Protein AF-A0A843JFP3-F1 (afdb_monomer)

Foldseek 3Di:
DDDDDPCCVVDDQQDWDADPPPGIWGQHDQPPNDTDTDGPDD

Solvent-accessible surface area (backbone atoms only — not comparable to full-atom values): 2812 Å² total; per-residue (Å²): 140,87,87,80,64,78,72,61,74,78,63,49,77,69,42,74,46,73,48,87,98,70,33,38,29,29,34,67,45,78,56,96,96,39,80,42,64,46,77,71,56,118

Mean predicted aligned error: 2.91 Å

Sequence (42 aa):
EGLCEIDCKELKVGDIVQFERFGFARLDEIKDDELIFYYAHK

pLDDT: mean 93.33, std 8.11, range [54.25, 98.06]

Radius of gyration: 9.6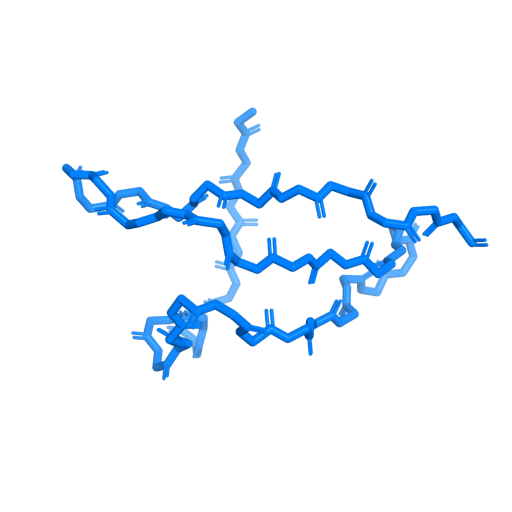5 Å; Cα contacts (8 Å, |Δi|>4): 57; chains: 1; bounding box: 23×19×21 Å

Structure (mmCIF, N/CA/C/O backbone):
data_AF-A0A843JFP3-F1
#
_entry.id   AF-A0A843JFP3-F1
#
loop_
_atom_site.group_PDB
_atom_site.id
_atom_site.type_symbol
_atom_site.label_atom_id
_atom_site.label_alt_id
_atom_site.label_comp_id
_atom_site.label_asym_id
_atom_site.label_entity_id
_atom_site.label_seq_id
_atom_site.pdbx_PDB_ins_code
_atom_site.Cartn_x
_atom_site.Cartn_y
_atom_site.Cartn_z
_atom_site.occupancy
_atom_site.B_iso_or_equiv
_atom_site.auth_seq_id
_atom_site.auth_comp_id
_atom_site.auth_asym_id
_atom_site.auth_atom_id
_atom_site.pdbx_PDB_model_num
ATOM 1 N N . GLU A 1 1 ? 2.939 8.812 5.139 1.00 87.00 1 GLU A N 1
ATOM 2 C CA . GLU A 1 1 ? 1.494 8.946 4.865 1.00 87.00 1 GLU A CA 1
ATOM 3 C C . GLU A 1 1 ? 1.303 9.681 3.549 1.00 87.00 1 GLU A C 1
ATOM 5 O O . GLU A 1 1 ? 2.105 10.559 3.233 1.00 87.00 1 GLU A O 1
ATOM 10 N N . GLY A 1 2 ? 0.323 9.268 2.751 1.00 92.81 2 GLY A N 1
ATOM 11 C CA . GLY A 1 2 ? 0.075 9.789 1.409 1.00 92.81 2 GLY A CA 1
ATOM 12 C C . GLY A 1 2 ? -1.264 9.293 0.870 1.00 92.81 2 GLY A C 1
ATOM 13 O O . GLY A 1 2 ? -1.943 8.512 1.529 1.00 92.81 2 GLY A O 1
ATOM 14 N N . LEU A 1 3 ? -1.637 9.752 -0.323 1.00 94.75 3 LEU A N 1
ATOM 15 C CA . LEU A 1 3 ? -2.841 9.304 -1.022 1.00 94.75 3 LEU A C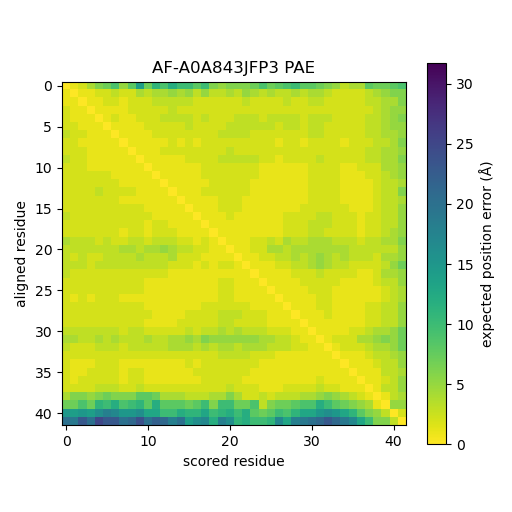A 1
ATOM 16 C C . LEU A 1 3 ? -2.446 8.423 -2.207 1.00 94.75 3 LEU A C 1
ATOM 18 O O . LEU A 1 3 ? -1.431 8.673 -2.859 1.00 94.75 3 LEU A O 1
ATOM 22 N N . CYS A 1 4 ? -3.263 7.415 -2.486 1.00 95.19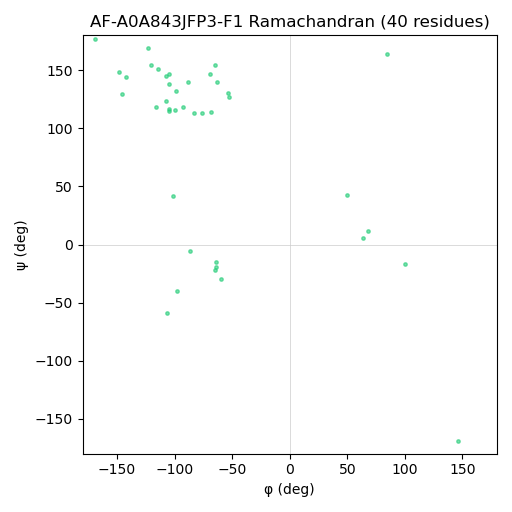 4 CYS A N 1
ATOM 23 C CA . CYS A 1 4 ? -3.167 6.572 -3.672 1.00 95.19 4 CYS A CA 1
ATOM 24 C C . CYS A 1 4 ? -4.490 6.616 -4.449 1.00 95.19 4 CYS A C 1
ATOM 26 O O . CYS A 1 4 ? -5.481 7.185 -3.983 1.00 95.19 4 CYS A O 1
ATOM 28 N N . GLU A 1 5 ? -4.489 6.075 -5.662 1.00 95.69 5 GLU A N 1
ATOM 29 C CA . GLU A 1 5 ? -5.683 6.024 -6.506 1.00 95.69 5 GLU A CA 1
ATOM 30 C C . GLU A 1 5 ? -6.769 5.134 -5.890 1.00 95.69 5 GLU A C 1
ATOM 32 O O . GLU A 1 5 ? -6.482 4.214 -5.126 1.00 95.69 5 GLU A O 1
ATOM 37 N N . ILE A 1 6 ? -8.033 5.387 -6.241 1.00 96.75 6 ILE A N 1
ATOM 38 C CA . ILE A 1 6 ? -9.175 4.643 -5.686 1.00 96.75 6 ILE A CA 1
ATOM 39 C C . ILE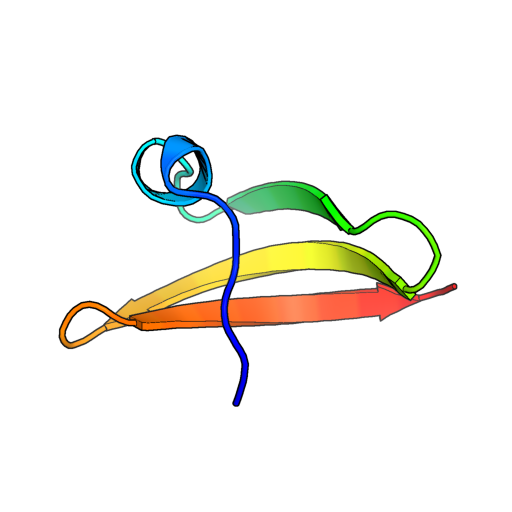 A 1 6 ? -9.098 3.137 -5.967 1.00 96.75 6 ILE A C 1
ATOM 41 O O . ILE A 1 6 ? -9.530 2.342 -5.136 1.00 96.75 6 ILE A O 1
ATOM 45 N N . ASP A 1 7 ? -8.480 2.753 -7.083 1.00 96.62 7 ASP A N 1
ATOM 46 C CA . ASP A 1 7 ? -8.296 1.359 -7.492 1.00 96.62 7 ASP A CA 1
ATOM 47 C C . ASP A 1 7 ? -7.403 0.576 -6.514 1.00 96.62 7 ASP A C 1
ATOM 49 O O . ASP A 1 7 ? -7.488 -0.649 -6.437 1.00 96.62 7 ASP A O 1
ATOM 53 N N . CYS A 1 8 ? -6.607 1.265 -5.681 1.00 96.25 8 CYS A N 1
ATOM 54 C CA . CYS A 1 8 ? -5.821 0.626 -4.624 1.00 96.25 8 CYS A CA 1
ATOM 55 C C . CYS A 1 8 ? -6.693 -0.055 -3.552 1.00 96.25 8 CYS A C 1
ATOM 57 O O . CYS A 1 8 ? -6.183 -0.890 -2.808 1.00 96.25 8 CYS A O 1
ATOM 59 N N . LYS A 1 9 ? -8.001 0.241 -3.487 1.00 96.00 9 LYS A N 1
ATOM 60 C CA . LYS A 1 9 ? -8.957 -0.452 -2.603 1.00 96.00 9 LYS A CA 1
ATOM 61 C C . LYS A 1 9 ? -9.154 -1.929 -2.945 1.00 96.00 9 LYS A C 1
ATOM 63 O O . LYS A 1 9 ? -9.562 -2.695 -2.078 1.00 96.00 9 LYS A O 1
ATOM 68 N N . GLU A 1 10 ? -8.860 -2.327 -4.180 1.00 97.06 10 GLU A N 1
ATOM 69 C CA . GLU A 1 10 ? -9.001 -3.714 -4.635 1.00 97.06 10 GLU A CA 1
ATOM 70 C C . GLU A 1 10 ? -7.751 -4.568 -4.348 1.00 97.06 10 GLU A C 1
ATOM 72 O O . GLU A 1 10 ? -7.761 -5.782 -4.576 1.00 97.06 10 GLU A O 1
ATOM 77 N N . LEU A 1 11 ? -6.676 -3.949 -3.842 1.00 97.19 11 LEU A N 1
ATOM 78 C CA . LEU A 1 11 ? -5.437 -4.637 -3.490 1.00 97.19 11 LEU A CA 1
ATOM 79 C C . LEU A 1 11 ? -5.622 -5.536 -2.269 1.00 97.19 11 LEU A C 1
ATOM 81 O O . LEU A 1 11 ? -6.349 -5.230 -1.322 1.00 97.19 11 LEU A O 1
ATOM 85 N N . LYS A 1 12 ? -4.897 -6.648 -2.271 1.00 98.00 12 LYS A N 1
ATOM 86 C CA . LYS A 1 12 ? -4.872 -7.633 -1.192 1.00 98.00 12 LYS A CA 1
ATOM 87 C C . LYS A 1 12 ? -3.491 -7.673 -0.559 1.00 98.00 12 LYS A C 1
ATOM 89 O O . LYS A 1 12 ? -2.478 -7.421 -1.208 1.00 98.00 12 LYS A O 1
ATOM 94 N N . VAL A 1 13 ? -3.442 -8.025 0.724 1.00 97.81 13 VAL A N 1
ATOM 95 C CA . VAL A 1 13 ? -2.172 -8.242 1.430 1.00 97.81 13 VAL A CA 1
ATOM 96 C C . VAL A 1 13 ? -1.312 -9.235 0.645 1.00 97.81 13 VAL A C 1
ATOM 98 O O . VAL A 1 13 ? -1.762 -10.333 0.314 1.00 97.81 13 VAL A O 1
ATOM 101 N N . GLY A 1 14 ? -0.076 -8.836 0.352 1.00 97.19 14 GLY A N 1
ATOM 102 C CA . GLY A 1 14 ? 0.874 -9.575 -0.476 1.00 97.19 14 GLY A CA 1
ATOM 103 C C . GLY A 1 14 ? 0.992 -9.077 -1.918 1.00 97.19 14 GLY A C 1
ATOM 104 O O . GLY A 1 14 ? 2.006 -9.377 -2.551 1.00 97.19 14 GLY A O 1
ATOM 105 N N . ASP A 1 15 ? 0.033 -8.292 -2.418 1.00 97.44 15 ASP A N 1
ATOM 106 C CA . ASP A 1 15 ? 0.109 -7.718 -3.762 1.00 97.44 15 ASP A CA 1
ATOM 107 C C . ASP A 1 15 ? 1.300 -6.763 -3.878 1.00 97.44 15 ASP A C 1
ATOM 109 O O . ASP A 1 15 ? 1.604 -5.991 -2.964 1.00 97.44 15 ASP A O 1
ATOM 113 N N . ILE A 1 16 ? 1.983 -6.821 -5.022 1.00 95.94 16 ILE A N 1
ATOM 114 C CA . ILE A 1 16 ? 3.101 -5.940 -5.358 1.00 95.94 16 ILE A CA 1
ATOM 115 C C . ILE A 1 16 ? 2.623 -4.964 -6.426 1.00 95.94 16 ILE A C 1
ATOM 117 O O . ILE A 1 16 ? 2.186 -5.376 -7.500 1.00 95.94 16 ILE A O 1
ATOM 121 N N . VAL A 1 17 ? 2.748 -3.673 -6.135 1.00 95.19 17 VAL A N 1
ATOM 122 C CA . VAL A 1 17 ? 2.360 -2.577 -7.025 1.00 95.19 17 VAL A CA 1
ATOM 123 C C . VAL A 1 17 ? 3.558 -1.697 -7.355 1.00 95.19 17 VAL A C 1
ATOM 125 O O . VAL A 1 17 ? 4.521 -1.610 -6.588 1.00 95.19 17 VAL A O 1
ATOM 128 N N . GLN A 1 18 ? 3.494 -1.025 -8.502 1.00 95.38 18 GLN A N 1
ATOM 129 C CA . GLN A 1 18 ? 4.434 0.025 -8.869 1.00 95.38 18 GLN A CA 1
ATOM 130 C C . GLN A 1 18 ? 3.751 1.379 -8.703 1.00 95.38 18 GLN A C 1
ATOM 132 O O . GLN A 1 18 ? 2.832 1.710 -9.447 1.00 95.38 18 GLN A O 1
ATOM 137 N N . PHE A 1 19 ? 4.240 2.191 -7.772 1.00 94.12 19 PHE A N 1
ATOM 138 C CA . PHE A 1 19 ? 3.863 3.597 -7.715 1.00 94.12 19 PHE A CA 1
ATOM 139 C C . PHE A 1 19 ? 4.739 4.368 -8.704 1.00 94.12 19 PHE A C 1
ATOM 141 O O . PHE A 1 19 ? 5.964 4.443 -8.536 1.00 94.12 19 PHE A O 1
ATOM 148 N N . GLU A 1 20 ? 4.130 4.908 -9.763 1.00 92.44 20 GLU A N 1
ATOM 149 C CA . GLU A 1 20 ? 4.859 5.585 -10.836 1.00 92.44 20 GLU A CA 1
ATOM 150 C C . GLU A 1 20 ? 5.778 6.684 -10.286 1.00 92.44 20 GLU A C 1
ATOM 152 O O . GLU A 1 20 ? 5.378 7.534 -9.490 1.00 92.44 20 GLU A O 1
ATOM 157 N N . ARG A 1 21 ? 7.047 6.658 -10.717 1.00 92.44 21 ARG A N 1
ATOM 158 C CA . ARG A 1 21 ? 8.125 7.572 -10.282 1.00 92.44 21 ARG A CA 1
ATOM 159 C C . ARG A 1 21 ? 8.508 7.487 -8.795 1.00 92.44 21 ARG A C 1
ATOM 161 O O . ARG A 1 21 ? 9.374 8.255 -8.372 1.00 92.44 21 ARG A O 1
ATOM 168 N N . PHE A 1 22 ? 7.939 6.550 -8.038 1.00 90.69 22 PHE A N 1
ATOM 169 C CA . PHE A 1 22 ? 8.311 6.265 -6.653 1.00 90.69 22 PHE A CA 1
ATOM 170 C C . PHE A 1 22 ? 9.091 4.949 -6.546 1.00 90.69 22 PHE A C 1
ATOM 172 O O . PHE A 1 22 ? 10.250 4.977 -6.141 1.00 90.69 22 PHE A O 1
ATOM 179 N N . GLY A 1 23 ? 8.502 3.831 -6.983 1.00 92.75 23 GLY A N 1
ATOM 180 C CA . GLY A 1 23 ? 9.133 2.507 -6.967 1.00 92.75 23 GLY A CA 1
ATOM 181 C C . GLY A 1 23 ? 8.134 1.375 -6.721 1.00 92.75 23 GLY A C 1
ATOM 182 O O . GLY A 1 23 ? 6.919 1.591 -6.755 1.00 92.75 23 GLY A O 1
ATOM 183 N N . PHE A 1 24 ? 8.651 0.171 -6.473 1.00 94.56 24 PHE A N 1
ATOM 184 C CA . PHE A 1 24 ? 7.834 -1.002 -6.160 1.00 94.56 24 PHE A CA 1
ATOM 185 C C . PHE A 1 24 ? 7.559 -1.106 -4.661 1.00 94.56 24 PHE A C 1
ATOM 187 O O . PHE A 1 24 ? 8.437 -0.884 -3.821 1.00 94.56 24 PHE A O 1
ATOM 194 N N . ALA A 1 25 ? 6.334 -1.488 -4.317 1.00 95.69 25 ALA A N 1
ATOM 195 C CA . ALA A 1 25 ? 5.929 -1.692 -2.938 1.00 95.69 25 ALA A CA 1
ATOM 196 C C . ALA A 1 25 ? 4.993 -2.896 -2.813 1.00 95.69 25 ALA A C 1
ATOM 198 O O . ALA A 1 25 ? 4.166 -3.143 -3.689 1.00 95.69 25 ALA A O 1
ATOM 199 N N . ARG A 1 26 ? 5.125 -3.640 -1.713 1.00 96.94 26 ARG A N 1
ATOM 200 C CA . ARG A 1 26 ? 4.219 -4.737 -1.357 1.00 96.94 26 ARG A CA 1
ATOM 201 C C . ARG A 1 26 ? 3.207 -4.242 -0.334 1.00 96.94 26 ARG A C 1
ATOM 203 O O . ARG A 1 26 ? 3.622 -3.645 0.658 1.00 96.94 26 ARG A O 1
ATOM 210 N N . LEU A 1 27 ? 1.923 -4.520 -0.531 1.00 97.50 27 LEU A N 1
ATOM 211 C CA . LEU A 1 27 ? 0.910 -4.294 0.498 1.00 97.50 27 LEU A CA 1
ATOM 212 C C . LEU A 1 27 ? 1.139 -5.276 1.654 1.00 97.50 27 LEU A C 1
ATOM 214 O O . LEU A 1 27 ? 1.045 -6.490 1.471 1.00 97.50 27 LEU A O 1
ATOM 218 N N . ASP A 1 28 ? 1.497 -4.754 2.822 1.00 97.88 28 ASP A N 1
ATOM 219 C CA . ASP A 1 28 ? 1.881 -5.541 3.998 1.00 97.88 28 ASP A CA 1
ATOM 220 C C . ASP A 1 28 ? 0.710 -5.708 4.976 1.00 97.88 28 ASP A C 1
ATOM 222 O O . ASP A 1 28 ? 0.483 -6.802 5.486 1.00 97.88 28 ASP A O 1
ATOM 226 N N . GLU A 1 29 ? -0.080 -4.649 5.177 1.00 98.06 29 GLU A N 1
ATOM 227 C CA . GLU A 1 29 ? -1.215 -4.636 6.106 1.00 98.06 29 GLU A CA 1
ATOM 228 C C . GLU A 1 29 ? -2.335 -3.703 5.608 1.00 98.06 29 GLU A C 1
ATOM 230 O O . GLU A 1 29 ? -2.077 -2.691 4.956 1.00 98.06 29 GLU A O 1
ATOM 235 N N . ILE A 1 30 ? -3.587 -4.047 5.931 1.00 97.31 30 ILE A N 1
ATOM 236 C CA . ILE A 1 30 ? -4.759 -3.171 5.795 1.00 97.31 30 ILE A CA 1
ATOM 237 C C . ILE A 1 30 ? -5.303 -2.935 7.202 1.00 97.31 30 ILE A C 1
ATOM 239 O O . ILE A 1 30 ? -5.704 -3.894 7.868 1.00 97.31 30 ILE A O 1
ATOM 243 N N . LYS A 1 31 ? -5.318 -1.681 7.656 1.00 96.81 31 LYS A N 1
ATOM 244 C CA . LYS A 1 31 ? -5.700 -1.330 9.028 1.00 96.81 31 LYS A CA 1
ATOM 245 C C . LYS A 1 31 ? -6.428 0.005 9.063 1.00 96.81 31 LYS A C 1
ATOM 247 O O . LYS A 1 31 ? -5.921 0.979 8.534 1.00 96.81 31 LYS A O 1
ATOM 252 N N . ASP A 1 32 ? -7.591 0.044 9.713 1.00 93.44 32 ASP A N 1
ATOM 253 C CA . ASP A 1 32 ? -8.357 1.276 9.961 1.00 93.44 32 ASP A CA 1
ATOM 254 C C . ASP A 1 32 ? -8.578 2.147 8.697 1.00 93.44 32 ASP A C 1
ATOM 256 O O . ASP A 1 32 ? -8.480 3.366 8.750 1.00 93.44 32 ASP A O 1
ATOM 260 N N . ASP A 1 33 ? -8.900 1.503 7.563 1.00 92.12 33 ASP A N 1
ATOM 261 C CA . ASP A 1 33 ? -9.070 2.113 6.220 1.00 92.12 33 ASP A CA 1
ATOM 262 C C . ASP A 1 33 ? -7.775 2.660 5.578 1.00 92.12 33 ASP A C 1
ATOM 264 O O . ASP A 1 33 ? -7.806 3.319 4.540 1.00 92.12 33 ASP A O 1
ATOM 268 N N . GLU A 1 34 ? -6.613 2.332 6.147 1.00 96.56 34 GLU A N 1
ATOM 269 C CA . GLU A 1 34 ? -5.298 2.627 5.584 1.00 96.56 34 GLU A CA 1
ATOM 270 C C . GLU A 1 34 ? -4.627 1.381 4.990 1.00 96.56 34 GLU A C 1
ATOM 272 O O . GLU A 1 34 ? -4.767 0.253 5.474 1.00 96.56 34 GLU A O 1
ATOM 277 N N . LEU A 1 35 ? -3.850 1.608 3.928 1.00 97.75 35 LEU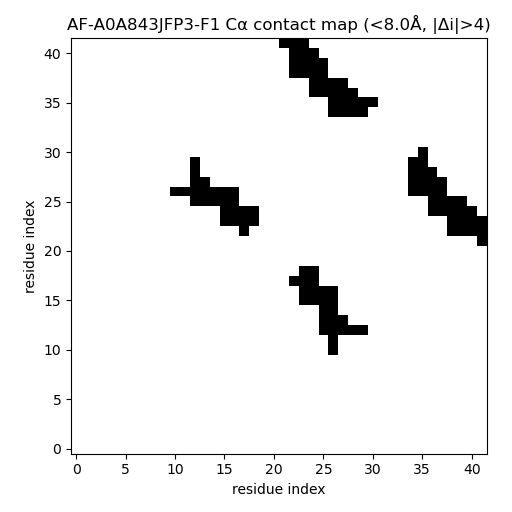 A N 1
ATOM 278 C CA . LEU A 1 35 ? -3.022 0.604 3.264 1.00 97.75 35 LEU A CA 1
ATOM 279 C C . LEU A 1 35 ? -1.557 0.829 3.650 1.00 97.75 35 LEU A C 1
ATOM 281 O O . LEU A 1 35 ? -0.969 1.863 3.321 1.00 97.75 35 LEU A O 1
ATOM 285 N N . ILE A 1 36 ? -0.953 -0.145 4.328 1.00 97.25 36 ILE A N 1
ATOM 286 C CA . ILE A 1 36 ? 0.434 -0.069 4.791 1.00 97.25 36 ILE A CA 1
ATOM 287 C C . ILE A 1 36 ? 1.319 -0.852 3.827 1.00 97.25 36 ILE A C 1
ATOM 289 O O . ILE A 1 36 ? 1.218 -2.072 3.702 1.00 97.25 36 ILE A O 1
ATOM 293 N N . PHE A 1 37 ? 2.217 -0.142 3.149 1.00 96.62 37 PHE A N 1
ATOM 294 C CA . PHE A 1 37 ? 3.109 -0.721 2.151 1.00 96.62 37 PHE A CA 1
ATOM 295 C C . PHE A 1 37 ? 4.540 -0.873 2.670 1.00 96.62 37 PHE A C 1
ATOM 297 O O . PHE A 1 37 ? 5.107 0.053 3.253 1.00 96.62 37 PHE A O 1
ATOM 304 N N . TYR A 1 38 ? 5.166 -2.008 2.359 1.00 95.44 38 TYR A N 1
ATOM 305 C CA . TYR A 1 38 ? 6.604 -2.202 2.508 1.00 95.44 38 TYR A CA 1
ATOM 306 C C . TYR A 1 38 ? 7.314 -1.861 1.194 1.00 95.44 38 TYR A C 1
ATOM 308 O O . TYR A 1 38 ? 7.072 -2.485 0.156 1.00 95.44 38 TYR A O 1
ATOM 316 N N . TYR A 1 39 ? 8.197 -0.862 1.228 1.00 90.94 39 TYR A N 1
ATOM 317 C CA . TYR A 1 39 ? 8.931 -0.407 0.048 1.00 90.94 39 TYR A CA 1
ATOM 318 C C . TYR A 1 39 ? 10.059 -1.382 -0.308 1.00 90.94 39 TYR A C 1
ATOM 320 O O . TYR A 1 39 ? 11.048 -1.511 0.418 1.00 90.94 39 TYR A O 1
ATOM 328 N N . ALA A 1 40 ? 9.920 -2.051 -1.450 1.00 75.81 40 ALA A N 1
ATOM 329 C CA . ALA A 1 40 ? 10.801 -3.120 -1.902 1.00 7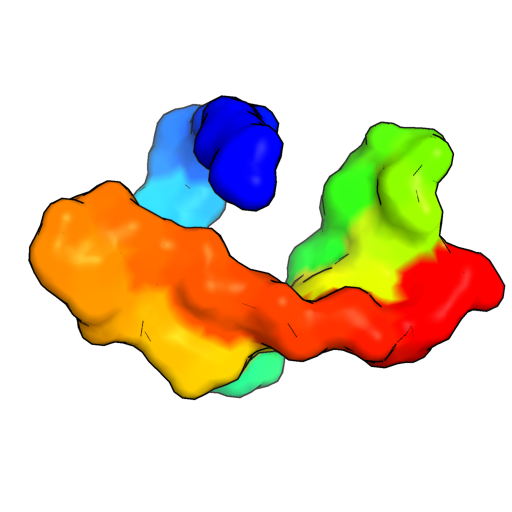5.81 40 ALA A CA 1
ATOM 330 C C . ALA A 1 40 ? 11.808 -2.625 -2.958 1.00 75.81 40 ALA A C 1
ATOM 332 O O . ALA A 1 40 ? 12.101 -3.344 -3.899 1.00 75.81 40 ALA A O 1
ATOM 333 N N . HIS A 1 41 ? 12.393 -1.434 -2.761 1.00 70.12 41 HIS A N 1
ATOM 334 C CA . HIS A 1 41 ? 13.499 -0.844 -3.549 1.00 70.12 41 HIS A CA 1
ATOM 335 C C . HIS A 1 41 ? 13.088 -0.092 -4.845 1.00 70.12 41 HIS A C 1
ATOM 337 O O . HIS A 1 41 ? 11.945 -0.156 -5.291 1.00 70.12 41 HIS A O 1
ATOM 343 N N . LYS A 1 42 ? 14.024 0.719 -5.377 1.00 54.25 42 LYS A N 1
ATOM 344 C CA . LYS A 1 42 ? 13.845 1.648 -6.513 1.00 54.25 42 LYS A CA 1
ATOM 345 C C . LYS A 1 42 ? 14.170 0.994 -7.853 1.00 54.25 42 LYS A C 1
ATOM 347 O O . LYS A 1 42 ? 15.191 0.274 -7.889 1.00 54.25 42 LYS A O 1
#

Secondary structure (DSSP, 8-state):
-----GGGGG--TT-EEEETTTEEEEEEEEETTEEEEEE---

Nearest PDB structures (foldseek):
  3ejw-assembly2_B  TM=5.848E-01  e=1.060E+00  Sinorhizobium meliloti
  5dmb-assembly1_D  TM=6.509E-01  e=3.617E+00  Geobacillus thermodenitrificans

=== Feature glossary ===
The record interleaves many kinds of information about one protein. Here is each kind framed as the question it answers.

Q: What does the local fold look like, residue by residue?
A: A 3Di character summarizes, for each residue, the relative orientation of the Cα frame of its nearest spatial neighbor. Because it encodes fold topology rather than chemistry, 3Di alignments detect remote structural similarity that sequence alignment misses.

Q: Which residues are in helices, strands, or loops?
A: Secondary structure is the local, repeating backbone conformation. DSSP class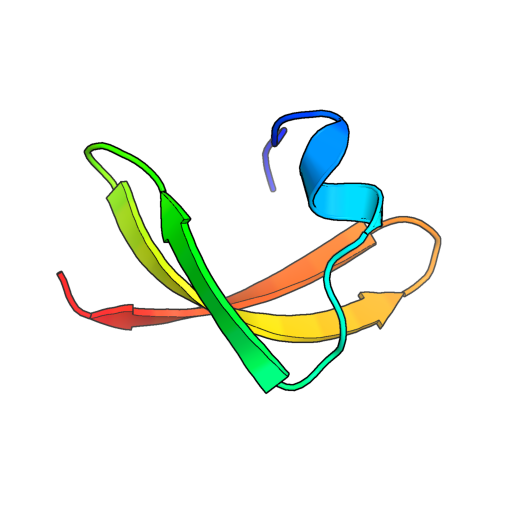ifies it into eight states by reading the hydrogen-bond network: three helix types (H, G, I), two β types (E, B), two non-regular types (T, S), and unstructured coil (-).

Q: How big and how compact is the whole molecule?
A: Three whole-structure scalars: the radius of gyration (RMS distance of Cα from centroid, in Å), the count of Cα–Cα contacts (pairs closer than 8 Å and separated by more than four residues in sequence — i.e. tertiary, not local, contacts), and the bounding-box dimensions. Together they distinguish compact globular folds from extended fibres or disordered chains.

Q: How confident is the AlphaFold model at each residue?
A: For AlphaFold models, the B-factor field carries pLDDT — the model's own estimate of local accuracy on a 0–100 scale. Regions with pLDDT<50 should be treated as essentially unmodeled; they often correspond to intrinsically disord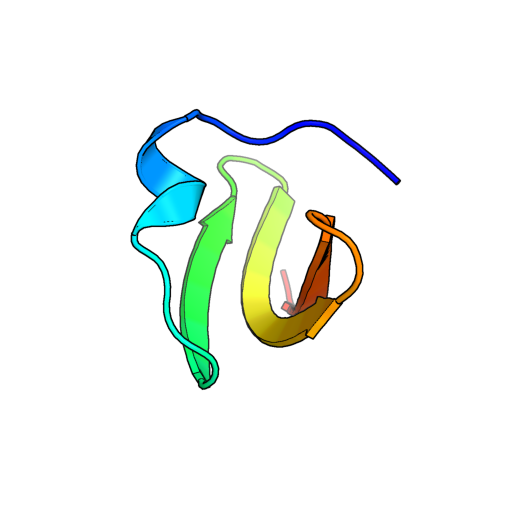ered segments.

Q: What family and function is it annotated with?
A: Functional annotations link the protein to curated databases. InterPro entries identify conserved domains and families by matching the sequence against member-database signatures (Pfam, PROSITE, CDD, …). Gene Ontology (GO) terms describe molecular function, biological process, and cellular component in a controlled vocabulary. CATH places the structure in a hierarchical fold classification (Class/Architecture/Topology/Homologous-superfamily). The organism is the source species.

Q: What known structures does this most resemble?
A: Nearest PDB neighbors are the top structural matches found by Foldseek when searching this structure against the entire Protein Data Bank. Each hit reports a TM-score (0 to 1; >0.5 almost always implies the same fold) and an E-value. These are *structural* homologs — they may share no detectable sequence similarity.

Q: Which residues are buried vs exposed?
A: Solvent-accessible surface area (SASA) is the area in Å² traced out by the centre of a 1.4 Å probe sphere (a water molecule) rolled over the protein's van der Waals surface (Shrake–Rupley / Lee–Richards construction). Buried residues have near-zero SASA; fully exposed residues can exceed 200 Å². The total SASA scales roughly with the number of surface residues.

Q: What are the backbone torsion angles?
A: φ (phi) and ψ (psi) are the two rotatable backbone dihedrals per residue: φ is the C(i-1)–N–Cα–C torsion, ψ is the N–Cα–C–N(i+1) torsion, both in degrees on (−180°, 180°]. α-helical residues cluster near (−60°, −45°); β-strand residues near (−120°, +130°). A Ramachandran plot is simply a scatter of (φ, ψ) for every residue.

Q: Are the domains correctly placed relative to each other?
A: Predicted aligned error is AlphaFold's pairwise confidence. Unlike pLDDT (per-residue), PAE is per-residue-pair and captures whether two parts of the structure are correctly placed relative to each other. Units are ångströms of expected positional error.

Q: What if only a Cα trace is available?
A: P-SEA three-state annotation labels each residue as helix, strand, or coil based purely on the geometry of the Cα trace. It serves as a fallback when the full backbone (and thus DSSP) is unavailable.

Q: What is the amino-acid chain?
A: This is the polypeptide sequence — one letter per residue, N-terminus first. Length ranges from a few dozen residues for small domains to over a thousand for large multi-domain proteins.

Q: What do the r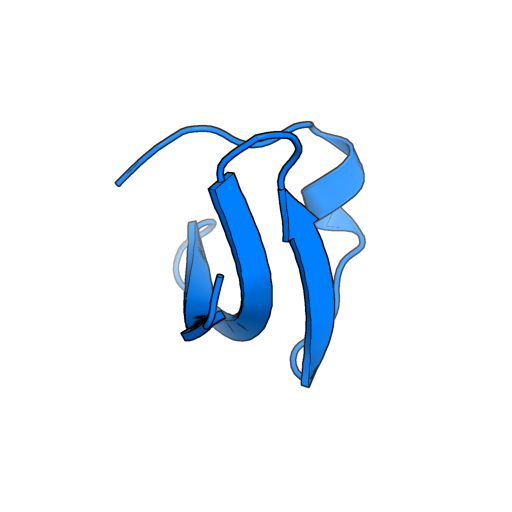endered images show?
A: The six renders are orthographic views along the three Cartesian axes in both directions. Representation (cartoon, sticks, or surface) and color scheme (sequence-rainbow or by-chain) vary across proteins so the training set covers all the common visualization conventions.

Q: What do the diagnostic plots show?
A: Plot images: a contact map (which residues are close in 3D, as an N×N binary image), a Ramachandran scatter (backbone torsion angles, revealing secondary-structure composition at a glance), and — for AlphaFold structures — a PAE heatmap (pairwise prediction confidence).

Q: How mobile is each atom in the crystal?
A: B-factor (Debye–Waller factor) reflects atomic displacement in the crystal lattice. It is an experimental observable (units Å²), not a prediction; low values mean the atom is pinned down, high values mean it moves or is heterogeneous across the crystal.

Q: Where is each backbone atom in 3D?
A: The mmCIF table is the protein's shape written out atom by atom. For each backbone N, Cα, C, and carbonyl O, it records an (x, y, z) coordinate triple in Å plus the residue type, chain letter, and residue number.